Protein AF-A0A318CHI4-F1 (afdb_monomer_lite)

Sequence (88 aa):
MKGIIFANAKLKEVGAKMKRIDMTGLIEKYSKKYRKAGKKEKSRILDGFIELTEYNRSYESLKLRRGYSKKNKRSKFTKRRGRKKKYD

Secondary structure (DSSP, 8-state):
-HHHHHHHHHHHHHHHHHTTS-HHHHHHHHHHHHHHS-HHHHHHHHHHHHHHH---HHHHHHHHHH---S-----------PPPPS--

pLDDT: mean 70.71, std 15.8, range [39.19, 91.44]

Foldseek 3Di:
DVVVVVVVVVVVVVVVVVVVPPVLVVLQVLLVVLVPDDPVVVVVSLVVVCVVVVDDSVVSSVCSPVHPDPDDPPPPPPPPPDDPDPDD

Structure (mmCIF, N/CA/C/O backbone):
data_AF-A0A318CHI4-F1
#
_entry.id   AF-A0A318CHI4-F1
#
loop_
_atom_site.group_PDB
_atom_site.id
_atom_site.type_symbol
_atom_site.label_atom_id
_atom_site.label_alt_id
_atom_site.label_comp_id
_atom_site.label_asym_id
_atom_site.label_entity_id
_atom_site.label_seq_id
_atom_site.pdbx_PDB_ins_code
_atom_site.Cartn_x
_atom_site.Cartn_y
_atom_site.Cartn_z
_atom_site.occupancy
_atom_site.B_iso_or_equiv
_atom_site.auth_seq_id
_atom_site.auth_comp_id
_atom_site.auth_asym_id
_atom_site.auth_atom_id
_atom_site.pdbx_PDB_model_num
ATOM 1 N N . MET A 1 1 ? 31.799 1.037 -19.804 1.00 47.41 1 MET A N 1
ATOM 2 C CA . MET A 1 1 ? 30.489 0.650 -20.390 1.00 47.41 1 MET A CA 1
ATOM 3 C C . MET A 1 1 ? 30.017 -0.783 -20.078 1.00 47.41 1 MET A C 1
ATOM 5 O O . MET A 1 1 ? 28.891 -1.104 -20.423 1.00 47.41 1 MET A O 1
ATOM 9 N N . LYS A 1 2 ? 30.790 -1.650 -19.396 1.00 39.19 2 LYS A N 1
ATOM 10 C CA . LYS A 1 2 ? 30.351 -3.033 -19.085 1.00 39.19 2 LYS A CA 1
ATOM 11 C C . LYS A 1 2 ? 29.422 -3.156 -17.854 1.00 39.19 2 LYS A C 1
ATOM 13 O O . LYS A 1 2 ? 28.643 -4.098 -17.777 1.00 39.19 2 LYS A O 1
ATOM 18 N N . GLY A 1 3 ? 29.441 -2.188 -16.927 1.00 39.56 3 GLY A N 1
ATOM 19 C CA . GLY A 1 3 ? 28.644 -2.234 -15.685 1.00 39.56 3 GLY A CA 1
ATOM 20 C C . GLY A 1 3 ? 27.138 -1.979 -15.857 1.00 39.56 3 GLY A C 1
ATOM 21 O O . GLY A 1 3 ? 26.327 -2.624 -15.201 1.00 39.56 3 GLY A O 1
ATOM 22 N N . ILE A 1 4 ? 26.749 -1.098 -16.789 1.00 42.09 4 ILE A N 1
ATOM 23 C CA . ILE A 1 4 ? 25.332 -0.768 -17.045 1.00 42.09 4 ILE A CA 1
ATOM 24 C C . ILE A 1 4 ? 24.603 -1.960 -17.687 1.00 42.09 4 ILE A C 1
ATOM 26 O O . ILE A 1 4 ? 23.452 -2.249 -17.363 1.00 42.09 4 ILE A O 1
ATOM 30 N N . ILE A 1 5 ? 25.292 -2.696 -18.564 1.00 45.06 5 ILE A N 1
ATOM 31 C CA . ILE A 1 5 ? 24.741 -3.874 -19.245 1.00 45.06 5 ILE A CA 1
ATOM 32 C C . ILE A 1 5 ? 24.493 -5.005 -18.234 1.00 45.06 5 ILE A C 1
ATOM 34 O O . ILE A 1 5 ? 23.442 -5.642 -18.273 1.00 45.06 5 ILE A O 1
ATOM 38 N N . PHE A 1 6 ? 25.409 -5.200 -17.279 1.00 47.09 6 PHE A N 1
ATOM 39 C CA . PHE A 1 6 ? 25.272 -6.220 -16.237 1.00 47.09 6 PHE A CA 1
ATOM 40 C C . PHE A 1 6 ? 24.131 -5.909 -15.253 1.00 47.09 6 PHE A C 1
ATOM 42 O O . PHE A 1 6 ? 23.362 -6.802 -14.899 1.00 47.09 6 PHE A O 1
ATOM 49 N N . ALA A 1 7 ? 23.956 -4.637 -14.871 1.00 48.97 7 ALA A N 1
ATOM 50 C CA . ALA A 1 7 ? 22.834 -4.194 -14.040 1.00 48.97 7 ALA A CA 1
ATOM 51 C C . ALA A 1 7 ? 21.477 -4.415 -14.735 1.00 48.97 7 ALA A C 1
ATOM 53 O O . ALA A 1 7 ? 20.546 -4.943 -14.128 1.00 48.97 7 ALA A O 1
ATOM 54 N N . ASN A 1 8 ? 21.383 -4.100 -16.032 1.00 50.91 8 ASN A N 1
ATOM 55 C CA . ASN A 1 8 ? 20.172 -4.338 -16.822 1.00 50.91 8 ASN A CA 1
ATOM 56 C C . ASN A 1 8 ? 19.862 -5.832 -17.004 1.00 50.91 8 ASN A C 1
ATOM 58 O O . ASN A 1 8 ? 18.694 -6.216 -16.980 1.00 50.91 8 ASN A O 1
ATOM 62 N N . ALA A 1 9 ? 20.880 -6.684 -17.149 1.00 55.62 9 ALA A N 1
ATOM 63 C CA . ALA A 1 9 ? 20.707 -8.134 -17.222 1.00 55.62 9 ALA A CA 1
ATOM 64 C C . ALA A 1 9 ? 20.203 -8.719 -15.890 1.00 55.62 9 ALA A C 1
ATOM 66 O O . ALA A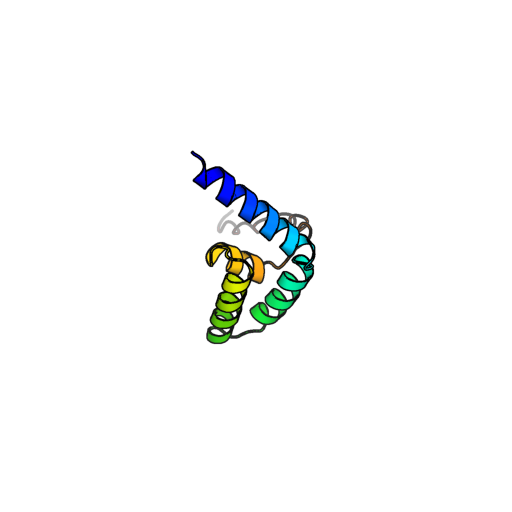 1 9 ? 19.235 -9.480 -15.891 1.00 55.62 9 ALA A O 1
ATOM 67 N N . LYS A 1 10 ? 20.768 -8.281 -14.753 1.00 55.16 10 LYS A N 1
ATOM 68 C CA . LYS A 1 10 ? 20.284 -8.650 -13.410 1.00 55.16 10 LYS A CA 1
ATOM 69 C C . LYS A 1 10 ? 18.838 -8.208 -13.182 1.00 55.16 10 LYS A C 1
ATOM 71 O O . LYS A 1 10 ? 18.037 -9.003 -12.709 1.00 55.16 10 LYS A O 1
ATOM 76 N N . LEU A 1 11 ? 18.473 -6.985 -13.575 1.00 53.12 11 LEU A N 1
ATOM 77 C CA . LEU A 1 11 ? 17.090 -6.495 -13.485 1.00 53.12 11 LEU A CA 1
ATOM 78 C C . LEU A 1 11 ? 16.122 -7.324 -14.346 1.00 53.12 11 LEU A C 1
ATOM 80 O O . LEU A 1 11 ? 14.992 -7.581 -13.930 1.00 53.12 11 LEU A O 1
ATOM 84 N N . LYS A 1 12 ? 16.560 -7.792 -15.522 1.00 55.09 12 LYS A N 1
ATOM 85 C CA . LYS A 1 12 ? 15.767 -8.670 -16.399 1.00 55.09 12 LYS A CA 1
ATOM 86 C C . LYS A 1 12 ? 15.584 -10.067 -15.801 1.00 55.09 12 LYS A C 1
ATOM 88 O O . LYS A 1 12 ? 14.484 -10.607 -15.885 1.00 55.09 12 LYS A O 1
ATOM 93 N N . GLU A 1 13 ? 16.614 -10.631 -15.172 1.00 54.09 13 GLU A N 1
ATOM 94 C CA . GLU A 1 13 ? 16.541 -11.928 -14.486 1.00 54.09 13 GLU A CA 1
ATOM 95 C C . GLU A 1 13 ? 15.736 -11.881 -13.182 1.00 54.09 13 GLU A C 1
ATOM 97 O O . GLU A 1 13 ? 14.912 -12.764 -12.946 1.00 54.09 13 GLU A O 1
ATOM 102 N N . VAL A 1 14 ? 15.913 -10.846 -12.354 1.00 56.88 14 VAL A N 1
ATOM 103 C CA . VAL A 1 14 ? 15.102 -10.609 -11.145 1.00 56.88 14 VAL A CA 1
ATOM 104 C C . VAL A 1 14 ? 1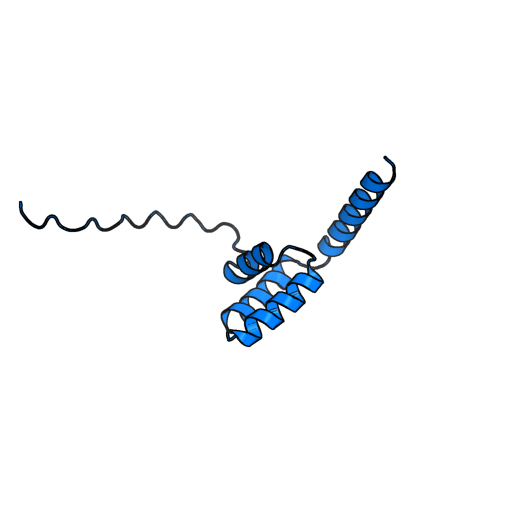3.645 -10.370 -11.540 1.00 56.88 14 VAL A C 1
ATOM 106 O O . VAL A 1 14 ? 12.751 -11.011 -10.994 1.00 56.88 14 VAL A O 1
ATOM 109 N N . GLY A 1 15 ? 13.394 -9.561 -12.574 1.00 52.50 15 GLY A N 1
ATOM 110 C CA . GLY A 1 15 ? 12.058 -9.366 -13.137 1.00 52.50 15 GLY A CA 1
ATOM 111 C C . GLY A 1 15 ? 11.445 -10.650 -13.713 1.00 52.50 15 GLY A C 1
ATOM 112 O O . GLY A 1 15 ? 10.243 -10.874 -13.577 1.00 52.50 15 GLY A O 1
ATOM 113 N N . ALA A 1 16 ? 12.248 -11.533 -14.315 1.00 52.41 16 ALA A N 1
ATOM 114 C CA . ALA A 1 16 ? 11.802 -12.836 -14.818 1.00 52.41 16 ALA A CA 1
ATOM 115 C C . ALA A 1 16 ? 11.571 -13.874 -13.701 1.00 52.41 16 ALA A C 1
ATOM 117 O O . ALA A 1 16 ? 10.665 -14.699 -13.825 1.00 52.41 16 ALA A O 1
ATOM 118 N N . LYS A 1 17 ? 12.319 -13.814 -12.591 1.00 50.00 17 LYS A N 1
ATOM 119 C CA . LYS A 1 17 ? 12.061 -14.608 -11.375 1.00 50.00 17 LYS A CA 1
ATOM 120 C C . LYS A 1 17 ? 10.815 -14.109 -10.632 1.00 50.00 17 LYS A C 1
ATOM 122 O O . LYS A 1 17 ? 9.980 -14.928 -10.254 1.00 50.00 17 LYS A O 1
ATOM 127 N N . MET A 1 18 ? 10.613 -12.792 -10.533 1.00 53.25 18 MET A N 1
ATOM 128 C CA . MET A 1 18 ? 9.383 -12.179 -10.006 1.00 53.25 18 MET A CA 1
ATOM 129 C C . MET A 1 18 ? 8.148 -12.522 -10.844 1.00 53.25 18 MET A C 1
ATOM 131 O O . MET A 1 18 ? 7.066 -12.614 -10.284 1.00 53.25 18 MET A O 1
ATOM 135 N N . LYS A 1 19 ? 8.283 -12.775 -12.155 1.00 52.97 19 LYS A N 1
ATOM 136 C CA . LYS A 1 19 ? 7.175 -13.234 -13.017 1.00 52.97 19 LYS A CA 1
ATOM 137 C C . LYS A 1 19 ? 6.625 -14.625 -12.667 1.00 52.97 19 LYS A C 1
ATOM 139 O O . LYS A 1 19 ? 5.544 -14.952 -13.145 1.00 52.97 19 LYS A O 1
ATOM 144 N N . ARG A 1 20 ? 7.332 -15.440 -11.870 1.00 49.03 20 ARG A N 1
ATOM 145 C CA . ARG A 1 20 ? 6.810 -16.731 -11.370 1.00 49.03 20 ARG A CA 1
ATOM 146 C C . ARG A 1 20 ? 6.037 -16.599 -10.058 1.00 49.03 20 ARG A C 1
ATOM 148 O O . ARG A 1 20 ? 5.250 -17.480 -9.732 1.00 49.03 20 ARG A O 1
ATOM 155 N N . ILE A 1 21 ? 6.248 -15.511 -9.318 1.00 56.28 21 ILE A N 1
ATOM 156 C CA . ILE A 1 21 ? 5.415 -15.141 -8.177 1.00 56.28 21 ILE A CA 1
ATOM 157 C C . ILE A 1 21 ? 4.250 -14.349 -8.754 1.00 56.28 21 ILE A C 1
ATOM 159 O O . ILE A 1 21 ? 4.447 -13.405 -9.515 1.00 56.28 21 ILE A O 1
ATOM 163 N N . ASP A 1 22 ? 3.024 -14.728 -8.418 1.00 68.69 22 ASP A N 1
ATOM 164 C CA . ASP A 1 22 ? 1.840 -14.014 -8.874 1.00 68.69 22 ASP A CA 1
ATOM 165 C C . ASP A 1 22 ? 1.792 -12.629 -8.190 1.00 68.69 22 ASP A C 1
ATOM 167 O O . ASP A 1 22 ? 1.165 -12.435 -7.146 1.00 68.69 22 ASP A O 1
ATOM 171 N N . MET A 1 23 ? 2.545 -11.659 -8.730 1.00 72.75 23 MET A N 1
ATOM 172 C CA . MET A 1 23 ? 2.708 -10.293 -8.204 1.00 72.75 23 MET A CA 1
ATOM 173 C C . MET A 1 23 ? 1.352 -9.626 -7.977 1.00 72.75 23 MET A C 1
ATOM 175 O O . MET A 1 23 ? 1.159 -8.859 -7.035 1.00 72.75 23 MET A O 1
ATOM 179 N N . THR A 1 24 ? 0.390 -9.970 -8.824 1.00 73.56 24 THR A N 1
ATOM 180 C CA . THR A 1 24 ? -1.023 -9.627 -8.708 1.00 73.56 24 THR A CA 1
ATOM 181 C C . THR A 1 24 ? -1.623 -10.090 -7.381 1.00 73.56 24 THR A C 1
ATOM 183 O O . THR A 1 24 ? -2.190 -9.275 -6.649 1.00 73.56 24 THR A O 1
ATOM 186 N N . GLY A 1 25 ? -1.445 -11.366 -7.033 1.00 77.12 25 GLY A N 1
ATOM 187 C CA . GLY A 1 25 ? -1.920 -11.952 -5.779 1.00 77.12 25 GLY A CA 1
ATOM 188 C C . GLY A 1 25 ? -1.203 -11.389 -4.550 1.00 77.12 25 GLY A C 1
ATOM 189 O O . GLY A 1 25 ? -1.839 -11.135 -3.521 1.00 77.12 25 GLY A O 1
ATOM 190 N N . LEU A 1 26 ? 0.100 -11.106 -4.660 1.00 82.19 26 LEU A N 1
ATOM 191 C CA . LEU A 1 26 ? 0.873 -10.475 -3.586 1.00 82.19 26 LEU A CA 1
ATOM 192 C C . LEU A 1 26 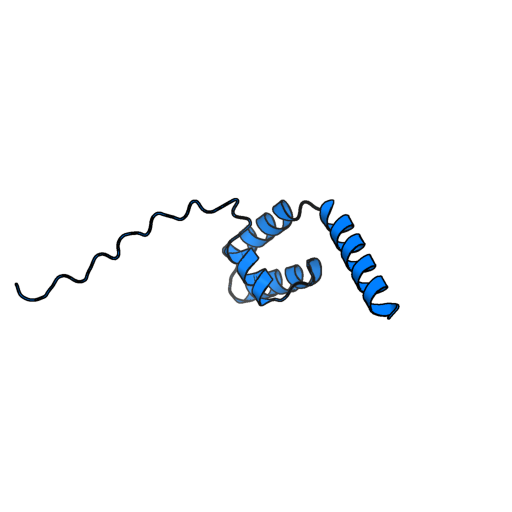? 0.360 -9.060 -3.284 1.00 82.19 26 LEU A C 1
ATOM 194 O O . LEU A 1 26 ? 0.050 -8.743 -2.131 1.00 82.19 26 LEU A O 1
ATOM 198 N N . ILE A 1 27 ? 0.195 -8.236 -4.324 1.00 83.19 27 ILE A N 1
ATOM 199 C CA . ILE A 1 27 ? -0.344 -6.874 -4.214 1.00 83.19 27 ILE A CA 1
ATOM 200 C C . ILE A 1 27 ? -1.746 -6.902 -3.607 1.00 83.19 27 ILE A C 1
ATOM 202 O O . ILE A 1 27 ? -2.064 -6.070 -2.758 1.00 83.19 27 ILE A O 1
ATOM 206 N N . GLU A 1 28 ? -2.598 -7.848 -4.002 1.00 83.81 28 GLU A N 1
ATOM 207 C CA . GLU A 1 28 ? -3.956 -7.942 -3.468 1.00 83.81 28 GLU A CA 1
ATOM 208 C C . GLU A 1 28 ? -3.970 -8.322 -1.978 1.00 83.81 28 GLU A C 1
ATOM 210 O O . GLU A 1 28 ? -4.683 -7.699 -1.181 1.00 83.81 28 GLU A O 1
ATOM 215 N N . LYS A 1 29 ? -3.137 -9.289 -1.573 1.00 86.69 29 LYS A N 1
ATOM 216 C CA . LYS A 1 29 ? -2.993 -9.716 -0.173 1.00 86.69 29 LYS A CA 1
ATOM 217 C C . LYS A 1 29 ? -2.495 -8.573 0.711 1.00 86.69 29 LYS A C 1
ATOM 219 O O . LYS A 1 29 ? -3.088 -8.306 1.761 1.00 86.69 29 LYS A O 1
ATOM 224 N N . TYR A 1 30 ? -1.448 -7.869 0.280 1.00 87.88 30 TYR A N 1
ATOM 225 C CA . TYR A 1 30 ? -0.912 -6.721 1.014 1.00 87.88 30 TYR A CA 1
ATOM 226 C C . TYR A 1 30 ? -1.878 -5.534 0.999 1.00 87.88 30 TYR A C 1
ATOM 228 O O . TYR A 1 30 ? -2.055 -4.894 2.030 1.00 87.88 30 TYR A O 1
ATOM 236 N N . SER A 1 31 ? -2.580 -5.275 -0.107 1.00 86.31 31 SER A N 1
ATOM 237 C CA . SER A 1 31 ? -3.579 -4.201 -0.200 1.00 86.31 31 SER A CA 1
ATOM 238 C C . SER A 1 31 ? -4.735 -4.411 0.782 1.00 86.31 31 SER A C 1
ATOM 240 O O . SER A 1 31 ? -5.121 -3.476 1.489 1.00 86.31 31 SER A O 1
ATOM 242 N N . LYS A 1 32 ? -5.255 -5.642 0.901 1.00 87.88 32 LYS A N 1
ATOM 243 C CA . LYS A 1 32 ? -6.311 -5.984 1.872 1.00 87.88 32 LYS A CA 1
ATOM 244 C C . LYS A 1 32 ? -5.858 -5.727 3.311 1.00 87.88 32 LYS A C 1
ATOM 246 O O . LYS A 1 32 ? -6.599 -5.102 4.070 1.00 87.88 32 LYS A O 1
ATOM 251 N N . LYS A 1 33 ? -4.640 -6.150 3.671 1.00 88.31 33 LYS A N 1
ATOM 252 C CA . LYS A 1 33 ? -4.052 -5.882 4.996 1.00 88.31 33 LYS A CA 1
ATOM 253 C C . LYS A 1 33 ? -3.839 -4.383 5.221 1.00 88.31 33 LYS A C 1
ATOM 255 O O . LYS A 1 33 ? -4.288 -3.847 6.227 1.00 88.31 33 LYS A O 1
ATOM 260 N N . TYR A 1 34 ? -3.246 -3.692 4.250 1.00 89.06 34 TYR A N 1
ATOM 261 C CA . TYR A 1 34 ? -2.946 -2.263 4.314 1.00 89.06 34 TYR A CA 1
ATOM 262 C C . TYR A 1 34 ? -4.204 -1.405 4.488 1.00 89.06 34 TYR A C 1
ATOM 264 O O . TYR A 1 34 ? -4.186 -0.427 5.228 1.00 89.06 34 TYR A 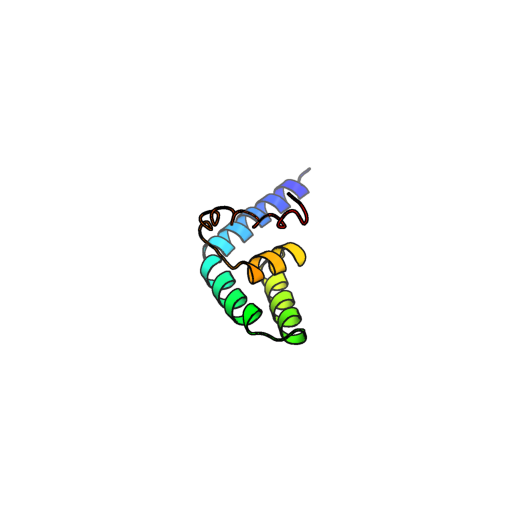O 1
ATOM 272 N N . ARG A 1 35 ? -5.320 -1.759 3.839 1.00 85.31 35 ARG A N 1
ATOM 273 C CA . ARG A 1 35 ? -6.590 -1.025 3.973 1.00 85.31 35 ARG A CA 1
ATOM 274 C C . ARG A 1 35 ? -7.204 -1.148 5.367 1.00 85.31 35 ARG A C 1
ATOM 276 O O . ARG A 1 35 ? -7.740 -0.157 5.854 1.00 85.31 35 ARG A O 1
ATOM 283 N N . LYS A 1 36 ? -7.109 -2.328 5.986 1.00 89.62 36 LYS A N 1
ATOM 284 C CA . LYS A 1 36 ? -7.650 -2.611 7.327 1.00 89.62 36 LYS A CA 1
ATOM 285 C C . LYS A 1 36 ? -6.740 -2.128 8.463 1.00 89.62 36 LYS A C 1
ATOM 287 O O . LYS A 1 36 ? -7.223 -1.881 9.558 1.00 89.62 36 LYS A O 1
ATOM 292 N N . ALA A 1 37 ? -5.447 -1.986 8.193 1.00 90.25 37 ALA A N 1
ATOM 293 C CA . ALA A 1 37 ? -4.433 -1.627 9.174 1.00 90.25 37 ALA A CA 1
ATOM 294 C C . ALA A 1 37 ? -4.537 -0.179 9.696 1.00 90.25 37 ALA A C 1
ATOM 296 O O . ALA A 1 37 ? -4.890 0.763 8.967 1.00 90.25 37 ALA A O 1
ATOM 297 N N . GLY A 1 38 ? -4.131 0.011 10.954 1.00 89.44 38 GLY A N 1
ATOM 298 C CA . GLY A 1 38 ? -3.940 1.328 11.565 1.00 89.44 38 GLY A CA 1
ATOM 299 C C . GLY A 1 38 ? -2.707 2.072 11.026 1.00 89.44 38 GLY A C 1
ATOM 300 O O . GLY A 1 38 ? -1.952 1.564 10.199 1.00 89.44 38 GLY A O 1
ATOM 301 N N . LYS A 1 39 ? -2.460 3.303 11.500 1.00 88.56 39 LYS A N 1
ATOM 302 C CA . LYS A 1 39 ? -1.346 4.153 11.013 1.00 88.56 39 LYS A CA 1
ATOM 303 C C . LYS A 1 39 ? 0.034 3.496 11.188 1.00 88.56 39 LYS A C 1
ATOM 305 O O . LYS A 1 39 ? 0.829 3.504 10.253 1.00 88.56 39 LYS A O 1
ATOM 310 N N . LYS A 1 40 ? 0.310 2.916 12.363 1.00 90.19 40 LYS A N 1
ATOM 311 C CA . LYS A 1 40 ? 1.601 2.268 12.671 1.00 90.19 40 LYS A CA 1
ATOM 312 C C . LYS A 1 40 ? 1.800 0.976 11.872 1.00 90.19 40 LYS A C 1
ATOM 314 O O . LYS A 1 40 ? 2.865 0.749 11.308 1.00 90.19 40 LYS A O 1
ATOM 319 N N . GLU A 1 41 ? 0.754 0.163 11.771 1.00 89.19 41 GLU A N 1
ATOM 320 C CA . GLU A 1 41 ? 0.779 -1.091 11.015 1.00 89.19 41 GLU A CA 1
ATOM 321 C C . GLU A 1 41 ? 0.936 -0.862 9.510 1.00 89.19 41 GLU A C 1
ATOM 323 O O . GLU A 1 41 ? 1.665 -1.599 8.855 1.00 89.19 41 GLU A O 1
ATOM 328 N N . LYS A 1 42 ? 0.329 0.198 8.961 1.00 90.06 42 LYS A N 1
ATOM 329 C CA . LYS A 1 42 ? 0.518 0.594 7.558 1.00 90.06 42 LYS A CA 1
ATOM 330 C C . LYS A 1 42 ? 1.978 0.851 7.217 1.00 90.06 42 LYS A C 1
ATOM 332 O O . LYS A 1 42 ? 2.390 0.467 6.129 1.00 90.06 42 LYS A O 1
ATOM 337 N N . SER A 1 43 ? 2.747 1.467 8.121 1.00 90.25 43 SER A N 1
ATOM 338 C CA . SER A 1 43 ? 4.186 1.647 7.896 1.00 90.25 43 SER A CA 1
ATOM 339 C C . SER A 1 43 ? 4.886 0.298 7.814 1.00 90.25 43 SER A C 1
ATOM 341 O O . SER A 1 43 ? 5.517 0.034 6.806 1.00 90.25 43 SER A O 1
ATOM 343 N N . ARG A 1 44 ? 4.663 -0.601 8.783 1.00 91.44 44 ARG A N 1
ATOM 344 C CA . ARG A 1 44 ? 5.285 -1.940 8.795 1.00 91.44 44 ARG A CA 1
ATOM 345 C C . ARG A 1 44 ? 4.949 -2.763 7.549 1.00 91.44 44 ARG A C 1
ATOM 347 O O . ARG A 1 44 ? 5.819 -3.408 6.977 1.00 91.44 44 ARG A O 1
ATOM 354 N N . ILE A 1 45 ? 3.687 -2.724 7.115 1.00 88.88 45 ILE A N 1
ATOM 355 C CA . ILE A 1 45 ? 3.234 -3.401 5.891 1.00 88.88 45 ILE A CA 1
ATOM 356 C C . ILE A 1 45 ? 3.922 -2.805 4.660 1.00 88.88 45 ILE A C 1
ATOM 358 O O . ILE A 1 45 ? 4.279 -3.546 3.752 1.00 88.88 45 ILE A O 1
ATOM 362 N N . LEU A 1 46 ? 4.088 -1.481 4.622 1.00 88.94 46 LEU A N 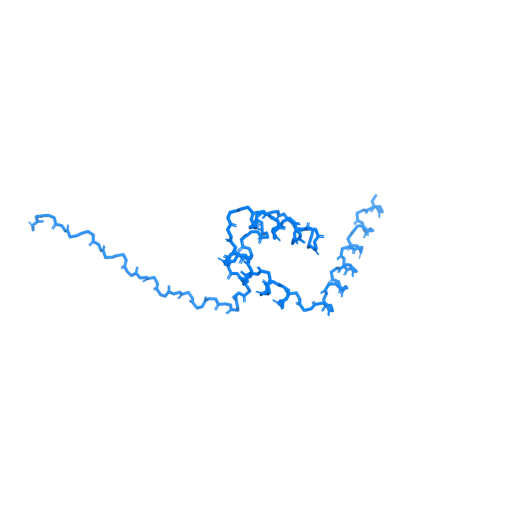1
ATOM 363 C CA . LEU A 1 46 ? 4.749 -0.782 3.526 1.00 88.94 46 LEU A CA 1
ATOM 364 C C . LEU A 1 46 ? 6.254 -1.070 3.499 1.00 88.94 46 LEU A C 1
ATOM 366 O O . LEU A 1 46 ? 6.783 -1.329 2.428 1.00 88.94 46 LEU A O 1
ATOM 370 N N . ASP A 1 47 ? 6.912 -1.077 4.657 1.00 89.50 47 ASP A N 1
ATOM 371 C CA . ASP A 1 47 ? 8.341 -1.365 4.800 1.00 89.50 47 ASP A CA 1
ATOM 372 C C . ASP A 1 47 ? 8.658 -2.779 4.287 1.00 89.50 47 ASP A C 1
ATOM 374 O O . ASP A 1 47 ? 9.474 -2.933 3.381 1.00 89.50 47 ASP A O 1
ATOM 378 N N . GLY A 1 48 ? 7.910 -3.792 4.740 1.00 86.56 48 GLY A N 1
ATOM 379 C CA . GLY A 1 48 ? 8.081 -5.165 4.250 1.00 86.56 48 GLY A CA 1
ATOM 380 C C . GLY A 1 48 ? 7.677 -5.357 2.783 1.00 86.56 48 GLY A C 1
ATOM 381 O O . GLY A 1 48 ? 8.119 -6.296 2.135 1.00 86.56 48 GLY A O 1
ATOM 382 N N . PHE A 1 49 ? 6.835 -4.484 2.226 1.00 85.38 49 PHE A N 1
ATOM 383 C CA . PHE A 1 49 ? 6.475 -4.543 0.809 1.00 85.38 49 PHE A CA 1
ATOM 384 C C . PHE A 1 49 ? 7.527 -3.880 -0.092 1.00 85.38 49 PHE A C 1
ATOM 386 O O . PHE A 1 49 ? 7.763 -4.349 -1.203 1.00 85.38 49 PHE A O 1
ATOM 393 N N . ILE A 1 50 ? 8.198 -2.837 0.397 1.00 86.56 50 ILE A N 1
ATOM 394 C CA . ILE A 1 50 ? 9.348 -2.215 -0.272 1.00 86.56 50 ILE A CA 1
ATOM 395 C C . ILE A 1 50 ? 10.522 -3.187 -0.311 1.00 86.56 50 ILE A C 1
ATOM 397 O O . ILE A 1 50 ? 11.137 -3.330 -1.356 1.00 86.56 50 ILE A O 1
ATOM 401 N N . GLU A 1 51 ? 10.791 -3.900 0.780 1.00 85.38 51 GLU A N 1
ATOM 402 C CA . GLU A 1 51 ? 11.855 -4.911 0.824 1.00 85.38 51 GLU A CA 1
ATOM 403 C C . GLU A 1 51 ? 11.639 -6.031 -0.208 1.00 85.38 51 GLU A C 1
ATOM 405 O O . GLU A 1 51 ? 12.581 -6.495 -0.837 1.00 85.38 51 GLU A O 1
ATOM 410 N N . LEU A 1 52 ? 10.381 -6.417 -0.447 1.00 80.81 52 LEU A N 1
ATOM 411 C CA . LEU A 1 52 ? 10.028 -7.462 -1.415 1.00 80.81 52 LEU A CA 1
ATOM 412 C C . LEU A 1 52 ? 10.042 -7.006 -2.877 1.00 80.81 52 LEU A C 1
ATOM 414 O O . LEU A 1 52 ? 10.117 -7.843 -3.776 1.00 80.81 52 LEU A O 1
ATOM 418 N N . THR A 1 53 ? 9.860 -5.712 -3.132 1.00 76.50 53 THR A N 1
ATOM 419 C CA . THR A 1 53 ? 9.644 -5.188 -4.490 1.00 76.50 53 THR A CA 1
ATOM 420 C C . THR A 1 53 ? 10.733 -4.230 -4.955 1.00 76.50 53 THR A C 1
ATOM 422 O O . THR A 1 53 ? 10.787 -3.913 -6.140 1.00 76.50 53 THR A O 1
ATOM 425 N N . GLU A 1 54 ? 11.578 -3.768 -4.031 1.00 79.94 54 GLU A N 1
ATOM 426 C CA . GLU A 1 54 ? 12.665 -2.798 -4.209 1.00 79.94 54 GLU A CA 1
ATOM 427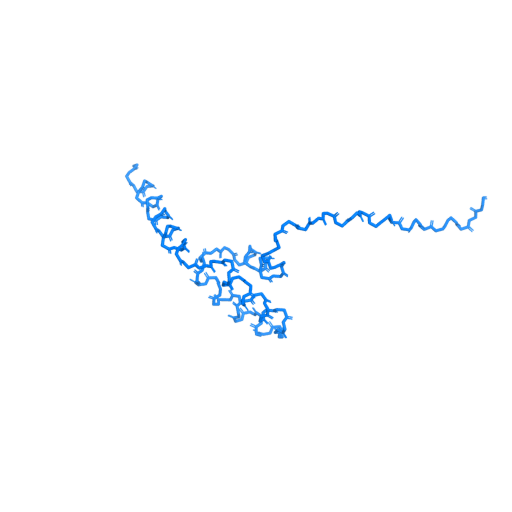 C C . GLU A 1 54 ? 12.241 -1.476 -4.876 1.00 79.94 54 GLU A C 1
ATOM 429 O O . GLU A 1 54 ? 13.064 -0.656 -5.284 1.00 79.94 54 GLU A O 1
ATOM 434 N N . TYR A 1 55 ? 10.938 -1.225 -4.974 1.00 79.31 55 TYR A N 1
ATOM 435 C CA . TYR A 1 55 ? 10.398 -0.008 -5.552 1.00 79.31 55 TYR A CA 1
ATOM 436 C C . TYR A 1 55 ? 10.313 1.117 -4.522 1.00 79.31 55 TYR A C 1
ATOM 438 O O . TYR A 1 55 ? 10.309 0.932 -3.305 1.00 79.31 55 TYR A O 1
ATOM 446 N N . ASN A 1 56 ? 10.186 2.340 -5.036 1.00 83.88 56 ASN A N 1
ATOM 447 C CA . ASN A 1 56 ? 10.069 3.521 -4.198 1.00 83.88 56 ASN A CA 1
ATOM 448 C C . ASN A 1 56 ? 8.810 3.458 -3.310 1.00 83.88 56 ASN A C 1
ATOM 450 O O . ASN A 1 56 ? 7.702 3.183 -3.779 1.00 83.88 56 ASN A O 1
ATOM 454 N N . ARG A 1 57 ? 8.973 3.832 -2.036 1.00 83.12 57 ARG A N 1
ATOM 455 C CA . ARG A 1 57 ? 7.919 3.936 -1.015 1.00 83.12 57 ARG A CA 1
ATOM 456 C C . ARG A 1 57 ? 6.644 4.623 -1.507 1.00 83.12 57 ARG A C 1
ATOM 458 O O . ARG A 1 57 ? 5.540 4.170 -1.200 1.00 83.12 57 ARG A O 1
ATOM 465 N N . SER A 1 58 ? 6.777 5.709 -2.266 1.00 81.31 58 SER A N 1
ATOM 466 C CA . SER A 1 58 ? 5.631 6.460 -2.795 1.00 81.31 58 SER A CA 1
ATOM 467 C C . SER A 1 58 ? 4.837 5.653 -3.821 1.00 81.31 58 SER A C 1
ATOM 469 O O . SER A 1 58 ? 3.603 5.664 -3.807 1.00 81.31 58 SER A O 1
ATOM 471 N N . TYR A 1 59 ? 5.542 4.930 -4.691 1.00 80.56 59 TYR A N 1
ATOM 472 C CA . TYR A 1 59 ? 4.937 4.082 -5.710 1.00 80.56 59 TYR A CA 1
ATOM 473 C C . TYR A 1 59 ? 4.224 2.885 -5.068 1.00 80.56 59 TYR A C 1
ATOM 475 O O . TYR A 1 59 ? 3.058 2.626 -5.376 1.00 80.56 59 TYR A O 1
ATOM 483 N N . GLU A 1 60 ? 4.857 2.249 -4.085 1.00 83.88 60 GLU A N 1
ATOM 484 C CA . GLU A 1 60 ? 4.281 1.102 -3.382 1.00 83.88 60 GLU A CA 1
ATOM 485 C C . GLU A 1 60 ? 3.086 1.475 -2.502 1.00 83.88 60 GLU A C 1
ATOM 487 O O . GLU A 1 60 ? 2.050 0.807 -2.530 1.00 83.88 60 GLU A O 1
ATOM 492 N N . SER A 1 61 ? 3.142 2.612 -1.807 1.00 83.81 61 SER A N 1
ATOM 493 C CA . SER A 1 61 ? 1.996 3.144 -1.058 1.00 83.81 61 SER A CA 1
ATOM 494 C C . SER A 1 61 ? 0.793 3.388 -1.973 1.00 83.81 61 SER A C 1
ATOM 496 O O . SER A 1 61 ? -0.340 2.983 -1.678 1.00 83.81 61 SER A O 1
ATOM 498 N N . LEU A 1 62 ? 1.035 3.996 -3.139 1.00 84.75 62 LEU A N 1
ATOM 499 C CA . LEU A 1 62 ? 0.001 4.225 -4.141 1.00 84.75 62 LEU A CA 1
ATOM 500 C C . LEU A 1 62 ? -0.591 2.904 -4.645 1.00 84.75 62 LEU A C 1
ATOM 502 O O . LEU A 1 62 ? -1.815 2.796 -4.802 1.00 84.75 62 LEU A O 1
ATOM 506 N N . LYS A 1 63 ? 0.261 1.901 -4.874 1.00 83.81 63 LYS A N 1
ATOM 507 C CA . LYS A 1 63 ? -0.135 0.577 -5.353 1.00 83.81 63 LYS A CA 1
ATOM 508 C C . LYS A 1 63 ? -0.964 -0.177 -4.317 1.00 83.81 63 LYS A C 1
ATOM 510 O O . LYS A 1 63 ? -2.038 -0.667 -4.664 1.00 83.81 63 LYS A O 1
ATOM 515 N N . LEU A 1 64 ? -0.556 -0.186 -3.049 1.00 85.06 64 LEU A N 1
ATOM 516 C CA . LEU A 1 64 ? -1.301 -0.812 -1.951 1.00 85.06 64 LEU A CA 1
ATOM 517 C C . LEU A 1 64 ? -2.643 -0.127 -1.694 1.00 85.06 64 LEU A C 1
ATOM 519 O O . LEU A 1 64 ? -3.650 -0.799 -1.455 1.00 85.06 64 LEU A O 1
ATOM 523 N N . ARG A 1 65 ? -2.702 1.206 -1.792 1.00 83.94 65 ARG A N 1
ATOM 524 C CA . ARG A 1 65 ? -3.952 1.958 -1.622 1.00 83.94 65 ARG A CA 1
ATOM 525 C C . ARG A 1 65 ? -4.950 1.643 -2.734 1.00 83.94 65 ARG A C 1
ATOM 527 O O . ARG A 1 65 ? -6.118 1.356 -2.458 1.00 83.94 65 ARG A O 1
ATOM 534 N N . ARG A 1 66 ? -4.505 1.686 -3.992 1.00 79.94 66 ARG A N 1
ATOM 535 C CA . ARG A 1 66 ? -5.366 1.446 -5.163 1.00 79.94 66 ARG A CA 1
ATOM 536 C C . ARG A 1 66 ? -5.685 -0.037 -5.363 1.00 79.94 66 ARG A C 1
ATOM 538 O O . ARG A 1 66 ? -6.765 -0.348 -5.860 1.00 79.94 66 ARG A O 1
ATOM 545 N N . GLY A 1 67 ? -4.806 -0.926 -4.908 1.00 72.31 67 GLY A N 1
ATOM 546 C CA . GLY A 1 67 ? -4.845 -2.344 -5.242 1.00 72.31 67 GLY A CA 1
ATOM 547 C C . GLY A 1 67 ? -4.553 -2.574 -6.728 1.00 72.31 67 GLY A C 1
ATOM 548 O O . GLY A 1 67 ? -4.395 -1.631 -7.514 1.00 72.31 67 GLY A O 1
ATOM 549 N N . TYR A 1 68 ? -4.501 -3.839 -7.137 1.00 66.31 68 TYR A N 1
ATOM 550 C CA . TYR A 1 68 ? -4.380 -4.197 -8.548 1.00 66.31 68 TYR A CA 1
ATOM 551 C C . TYR A 1 68 ? -5.751 -4.085 -9.232 1.00 66.31 68 TYR A C 1
ATOM 553 O O . TYR A 1 68 ? -6.439 -5.069 -9.472 1.00 66.31 68 TYR A O 1
ATOM 561 N N . SER A 1 69 ? -6.201 -2.859 -9.505 1.00 60.44 69 SER A N 1
ATOM 562 C CA . SER A 1 69 ? -7.427 -2.657 -10.281 1.00 60.44 69 SER A CA 1
ATOM 563 C C . SER A 1 69 ? -7.144 -2.939 -11.759 1.00 60.44 69 SER A C 1
ATOM 565 O O . SER A 1 69 ? -6.460 -2.159 -12.431 1.00 60.44 69 SER A O 1
ATOM 567 N N . LYS A 1 70 ? -7.675 -4.053 -12.283 1.00 56.00 70 LYS A N 1
ATOM 568 C CA . LYS A 1 70 ? -7.841 -4.260 -13.729 1.00 56.00 70 LYS A CA 1
ATOM 569 C C . LYS A 1 70 ? -8.785 -3.165 -14.223 1.00 56.00 70 LYS A C 1
ATOM 571 O O . LYS A 1 70 ? -9.992 -3.300 -14.093 1.00 56.00 70 LYS A O 1
ATOM 576 N N . LYS A 1 71 ? -8.205 -2.076 -14.745 1.00 52.38 71 LYS A N 1
ATOM 577 C CA . LYS A 1 71 ? -8.887 -0.939 -15.382 1.00 52.38 71 LYS A CA 1
ATOM 578 C C . LYS A 1 71 ? -10.151 -0.512 -14.625 1.00 52.38 71 LYS A C 1
ATOM 580 O O . LYS A 1 71 ? -11.252 -0.956 -14.936 1.00 52.38 71 LYS A O 1
ATOM 585 N N . ASN A 1 72 ? -10.014 0.457 -13.718 1.00 48.50 72 ASN A N 1
ATOM 586 C CA . ASN A 1 72 ? -11.163 1.268 -13.324 1.00 48.50 72 ASN A CA 1
ATOM 587 C C . ASN A 1 72 ? -11.799 1.802 -14.617 1.00 48.50 72 ASN A C 1
ATOM 589 O O . ASN A 1 72 ? -11.214 2.675 -15.265 1.00 48.50 72 ASN A O 1
ATOM 593 N N . LYS A 1 73 ? -12.966 1.268 -15.015 1.00 54.97 73 LYS A N 1
ATOM 594 C CA . LYS A 1 73 ? -13.885 1.964 -15.920 1.00 54.97 73 LYS A CA 1
ATOM 595 C C . LYS A 1 73 ? -13.974 3.361 -15.329 1.00 54.97 73 LYS A C 1
ATOM 597 O O . LYS A 1 73 ? -14.450 3.479 -14.203 1.00 54.97 73 LYS A O 1
ATOM 602 N N . ARG A 1 74 ? -13.380 4.360 -16.000 1.00 52.44 74 ARG A N 1
ATOM 603 C CA . ARG A 1 74 ? -13.369 5.762 -15.563 1.00 52.44 74 ARG A CA 1
ATOM 604 C C . ARG A 1 74 ? -14.776 6.043 -15.060 1.00 52.44 74 ARG A C 1
ATOM 606 O O . ARG A 1 74 ? -15.700 6.020 -15.873 1.00 52.44 74 ARG A O 1
ATOM 613 N N . SER A 1 75 ? -14.961 6.159 -13.741 1.00 53.44 75 SER A N 1
ATOM 614 C CA . SER A 1 75 ? -16.291 6.404 -13.199 1.00 53.44 75 SER A CA 1
ATOM 615 C C . SER A 1 75 ? -16.713 7.704 -13.848 1.00 53.44 75 SER A C 1
ATOM 617 O O . SER A 1 75 ? -15.995 8.698 -13.694 1.00 53.44 75 SER A O 1
ATOM 619 N N . LYS A 1 76 ? -17.762 7.646 -14.681 1.00 57.62 76 LYS A N 1
ATOM 620 C CA . LYS A 1 76 ? -18.257 8.794 -15.438 1.00 57.62 76 LYS A CA 1
ATOM 621 C C . LYS A 1 76 ? -18.253 9.965 -14.476 1.00 57.62 76 LYS A C 1
ATOM 623 O O . LYS A 1 76 ? -18.896 9.878 -13.434 1.00 57.62 76 LYS A O 1
ATOM 628 N N . PHE A 1 77 ? -17.427 10.954 -14.808 1.00 54.47 77 PHE A N 1
ATOM 629 C CA . PHE A 1 77 ? -17.281 12.230 -14.134 1.00 54.47 77 PHE A CA 1
ATOM 630 C C . PHE A 1 77 ? -18.625 12.592 -13.507 1.00 54.47 77 PHE A C 1
ATOM 632 O O . PHE A 1 77 ? -19.574 12.906 -14.230 1.00 54.47 77 PHE A O 1
ATOM 639 N N . THR A 1 78 ? -18.759 12.412 -12.191 1.00 59.56 78 THR A N 1
ATOM 640 C CA . THR A 1 78 ? -19.974 12.824 -11.503 1.00 59.56 78 THR A CA 1
ATOM 641 C C . THR A 1 78 ? -20.017 14.321 -11.721 1.00 59.56 78 THR A C 1
ATOM 643 O O . THR A 1 78 ? -19.131 15.039 -11.257 1.00 59.56 78 THR A O 1
ATOM 646 N N . LYS A 1 79 ? -20.956 14.773 -12.567 1.00 60.97 79 LYS A N 1
ATOM 647 C CA . LYS A 1 79 ? -21.136 16.186 -12.897 1.00 60.97 79 LYS A CA 1
ATOM 648 C C . LYS A 1 79 ? -21.058 16.937 -11.576 1.00 60.97 79 LYS A C 1
ATOM 650 O O . LYS A 1 79 ? -21.875 16.677 -10.692 1.00 60.97 79 LYS A O 1
ATOM 655 N N . ARG A 1 80 ? -20.039 17.791 -11.417 1.00 59.62 80 ARG A N 1
ATOM 656 C CA . ARG A 1 80 ? -19.953 18.727 -10.294 1.00 59.62 80 ARG A CA 1
ATOM 657 C C . ARG A 1 80 ? -21.331 19.374 -10.214 1.00 59.62 80 ARG A C 1
ATOM 659 O O . ARG A 1 80 ? -21.705 20.075 -11.150 1.00 59.62 80 ARG A O 1
ATOM 666 N N . ARG A 1 81 ? -22.122 19.063 -9.180 1.00 63.41 81 ARG A N 1
ATOM 667 C CA . ARG A 1 81 ? -23.373 19.781 -8.925 1.00 63.41 81 ARG A CA 1
ATOM 668 C C . ARG A 1 81 ? -22.940 21.225 -8.721 1.00 63.41 81 ARG A C 1
ATOM 670 O O . ARG A 1 81 ? -22.305 21.537 -7.717 1.00 63.41 81 ARG A O 1
ATOM 677 N N . GLY A 1 82 ? -23.143 22.040 -9.753 1.00 66.31 82 GLY A N 1
ATOM 678 C CA . GLY A 1 82 ? -22.794 23.448 -9.737 1.00 66.31 82 GLY A CA 1
ATOM 679 C C . GLY A 1 82 ? -23.435 24.097 -8.521 1.00 66.31 82 GLY A C 1
ATOM 680 O O . GLY A 1 82 ? -24.549 23.744 -8.129 1.00 66.31 82 GLY A O 1
ATOM 681 N N . ARG A 1 83 ? -22.703 25.013 -7.893 1.00 69.19 83 ARG A N 1
ATOM 682 C CA . ARG A 1 83 ? -23.236 25.864 -6.833 1.00 69.19 83 ARG A CA 1
ATOM 683 C C . ARG A 1 83 ? -24.464 26.584 -7.403 1.00 69.19 83 ARG A C 1
ATOM 685 O O . ARG A 1 83 ? -24.344 27.218 -8.448 1.00 69.19 83 ARG A O 1
ATOM 692 N N . LYS A 1 84 ? -25.630 26.453 -6.757 1.00 69.88 84 LYS A N 1
ATOM 693 C CA . LYS A 1 84 ? -26.824 27.232 -7.127 1.00 69.88 84 LYS A CA 1
ATOM 694 C C . LYS A 1 84 ? -26.440 28.718 -7.129 1.00 69.88 84 LYS A C 1
ATOM 696 O O . LYS A 1 84 ? -25.833 29.180 -6.158 1.00 69.88 84 LYS A O 1
ATOM 701 N N . LYS A 1 85 ? -26.749 29.442 -8.212 1.00 70.25 85 LYS A N 1
ATOM 702 C CA . LYS A 1 85 ? -26.666 30.910 -8.222 1.00 70.25 85 LYS A CA 1
ATOM 703 C C . LYS A 1 85 ? -27.594 31.442 -7.124 1.00 70.25 85 LYS A C 1
ATOM 705 O O . LYS A 1 85 ? -28.674 30.895 -6.921 1.00 70.25 85 LYS A O 1
ATOM 710 N N . LYS A 1 86 ? -27.114 32.430 -6.361 1.00 75.06 86 LYS A N 1
ATOM 711 C CA . LYS A 1 86 ? -27.810 32.977 -5.183 1.00 75.06 86 LYS A CA 1
ATOM 712 C C . LYS A 1 86 ? -28.907 33.985 -5.564 1.00 75.06 86 LYS A C 1
ATOM 714 O O . LYS A 1 86 ? -29.776 34.230 -4.742 1.00 75.06 86 LYS A O 1
ATOM 719 N N . TYR A 1 87 ? -28.876 34.513 -6.785 1.00 71.00 87 TYR A N 1
ATOM 720 C CA . TYR A 1 87 ? -29.894 35.409 -7.335 1.00 71.00 87 TYR A CA 1
ATOM 721 C C . TYR A 1 87 ? -30.084 35.087 -8.823 1.00 71.00 87 TYR A C 1
ATOM 723 O O . TYR A 1 87 ? -29.105 34.680 -9.468 1.00 71.00 87 TYR A O 1
ATOM 731 N N . ASP A 1 88 ? -31.328 35.207 -9.294 1.00 68.44 88 ASP A N 1
ATOM 732 C CA . ASP A 1 88 ? -31.758 34.952 -10.677 1.00 68.44 88 ASP A CA 1
ATOM 733 C C . ASP A 1 88 ? -31.303 36.060 -11.638 1.00 68.44 88 ASP A C 1
ATOM 735 O O . ASP A 1 88 ? -31.383 37.249 -11.252 1.00 68.44 88 ASP A O 1
#

Radius of gyration: 20.04 Å; chains: 1; bounding box: 62×52×33 Å